Protein AF-A0A955GCI5-F1 (afdb_monomer_lite)

Structure (mmCIF, N/CA/C/O backbone):
data_AF-A0A955GCI5-F1
#
_entry.id   AF-A0A955GCI5-F1
#
loop_
_atom_site.group_PDB
_atom_site.id
_atom_site.type_symbol
_atom_site.label_atom_id
_atom_site.label_alt_id
_atom_site.label_comp_id
_atom_site.label_asym_id
_atom_site.label_entity_id
_atom_site.label_seq_id
_atom_site.pdbx_PDB_ins_code
_atom_site.Cartn_x
_atom_site.Cartn_y
_atom_site.Cartn_z
_atom_site.occupancy
_atom_site.B_iso_or_equiv
_atom_site.auth_seq_id
_atom_site.auth_comp_id
_atom_site.auth_asym_id
_atom_site.auth_atom_id
_atom_site.pdbx_PDB_model_num
ATOM 1 N N . MET A 1 1 ? 1.914 -17.285 35.146 1.00 42.28 1 MET A N 1
ATOM 2 C CA . MET A 1 1 ? 1.988 -17.239 33.670 1.00 42.28 1 MET A CA 1
ATOM 3 C C . MET A 1 1 ? 2.038 -15.771 33.270 1.00 42.28 1 MET A C 1
ATOM 5 O O . MET A 1 1 ? 1.023 -15.094 33.343 1.00 42.28 1 MET A O 1
ATOM 9 N N . ASN A 1 2 ? 3.241 -15.244 33.022 1.00 40.62 2 ASN A N 1
ATOM 10 C CA . ASN A 1 2 ? 3.448 -13.829 32.715 1.00 40.62 2 ASN A CA 1
ATOM 11 C C . ASN A 1 2 ? 2.813 -13.520 31.360 1.00 40.62 2 ASN A C 1
ATOM 13 O O . ASN A 1 2 ? 3.238 -14.050 30.335 1.00 40.62 2 ASN A O 1
ATOM 17 N N . THR A 1 3 ? 1.787 -12.677 31.372 1.00 47.19 3 THR A N 1
ATOM 18 C CA . THR A 1 3 ? 1.223 -12.042 30.185 1.00 47.19 3 THR A CA 1
ATOM 19 C C . THR A 1 3 ? 2.365 -11.431 29.384 1.00 47.19 3 THR A C 1
ATOM 21 O O . THR A 1 3 ? 2.992 -10.473 29.846 1.00 47.19 3 THR A O 1
ATOM 24 N N . MET A 1 4 ? 2.656 -11.991 28.204 1.00 44.00 4 MET A N 1
ATOM 25 C CA . MET A 1 4 ? 3.453 -11.305 27.193 1.00 44.00 4 MET A CA 1
ATOM 26 C C . MET A 1 4 ? 2.883 -9.893 27.080 1.00 44.00 4 MET A C 1
ATOM 28 O O . MET A 1 4 ? 1.733 -9.730 26.667 1.00 44.00 4 MET A O 1
ATOM 32 N N . LYS A 1 5 ? 3.654 -8.884 27.505 1.00 47.91 5 LYS A N 1
ATOM 33 C CA . LYS A 1 5 ? 3.374 -7.482 27.196 1.00 47.91 5 LYS A CA 1
ATOM 34 C C . LYS A 1 5 ? 3.236 -7.431 25.682 1.00 47.91 5 LYS A C 1
ATOM 36 O O . LYS A 1 5 ? 4.242 -7.507 24.982 1.00 47.91 5 LYS A O 1
ATOM 41 N N . GLN A 1 6 ? 1.998 -7.400 25.189 1.00 53.88 6 GLN A N 1
ATOM 42 C CA . GLN A 1 6 ? 1.728 -7.253 23.769 1.00 53.88 6 GLN A CA 1
ATOM 43 C C . GLN A 1 6 ? 2.483 -6.008 23.334 1.00 53.88 6 GLN A C 1
ATOM 45 O O . GLN A 1 6 ? 2.249 -4.919 23.865 1.00 53.88 6 GLN A O 1
ATOM 50 N N . LEU A 1 7 ? 3.453 -6.204 22.445 1.00 43.94 7 LEU A N 1
ATOM 51 C CA . LEU A 1 7 ? 4.274 -5.152 21.880 1.00 43.94 7 LEU A CA 1
ATOM 52 C C . LEU A 1 7 ? 3.353 -4.306 20.993 1.00 43.94 7 LEU A C 1
ATOM 54 O O . LEU A 1 7 ? 3.265 -4.492 19.785 1.00 43.94 7 LEU A O 1
ATOM 58 N N . ASN A 1 8 ? 2.574 -3.431 21.622 1.00 57.56 8 ASN A N 1
ATOM 59 C CA . ASN A 1 8 ? 1.598 -2.582 20.963 1.00 57.56 8 ASN A CA 1
ATOM 60 C C . ASN A 1 8 ? 2.347 -1.370 20.400 1.00 57.56 8 ASN A C 1
ATOM 62 O O . ASN A 1 8 ? 2.177 -0.241 20.860 1.00 57.56 8 ASN A O 1
ATOM 66 N N . ILE A 1 9 ? 3.229 -1.618 19.426 1.00 66.00 9 ILE A N 1
ATOM 67 C CA . ILE A 1 9 ? 3.884 -0.566 18.640 1.00 66.00 9 ILE A CA 1
ATOM 68 C C . ILE A 1 9 ? 2.848 -0.038 17.645 1.00 66.00 9 ILE A C 1
ATOM 70 O O . ILE A 1 9 ? 2.939 -0.245 16.441 1.00 66.00 9 ILE A O 1
ATOM 74 N N . ILE A 1 10 ? 1.802 0.601 18.164 1.00 77.12 10 ILE A N 1
ATOM 75 C CA . ILE A 1 10 ? 0.896 1.393 17.342 1.00 77.12 10 ILE A CA 1
ATOM 76 C C . ILE A 1 10 ? 1.352 2.839 17.475 1.00 77.12 10 ILE A C 1
ATOM 78 O O . ILE A 1 10 ? 1.353 3.398 18.576 1.00 77.12 10 ILE A O 1
ATOM 82 N N . LEU A 1 11 ? 1.751 3.430 16.350 1.00 85.31 11 LEU A N 1
ATOM 83 C CA . LEU A 1 11 ? 2.265 4.792 16.292 1.00 85.31 11 LEU A CA 1
ATOM 84 C C . LEU A 1 11 ? 1.183 5.805 16.696 1.00 85.31 11 LEU A C 1
ATOM 86 O O . LEU A 1 11 ? -0.018 5.583 16.516 1.00 85.31 11 LEU A O 1
ATOM 90 N N . ASN A 1 12 ? 1.604 6.948 17.234 1.00 89.94 12 ASN A N 1
ATOM 91 C CA . ASN A 1 12 ? 0.687 8.021 17.618 1.00 89.94 12 ASN A CA 1
ATOM 92 C C . ASN A 1 12 ? -0.024 8.625 16.396 1.00 89.94 12 ASN A C 1
ATOM 94 O O . ASN A 1 12 ? 0.502 8.610 15.287 1.00 89.94 12 ASN A O 1
ATOM 98 N N . TYR A 1 13 ? -1.193 9.241 16.607 1.00 88.62 13 TYR A N 1
ATOM 99 C CA . TYR A 1 13 ? -1.960 9.895 15.534 1.00 88.62 13 TYR A CA 1
ATOM 100 C C . TYR A 1 13 ? -1.148 10.960 14.770 1.00 88.62 13 TYR A C 1
ATOM 102 O O . TYR A 1 13 ? -1.331 11.134 13.571 1.00 88.62 13 TYR A O 1
ATOM 110 N N . GLN A 1 14 ? -0.203 11.635 15.430 1.00 91.06 14 GLN A N 1
ATOM 111 C CA . GLN A 1 14 ? 0.705 12.585 14.776 1.00 91.06 14 GLN A CA 1
ATOM 112 C C . GLN A 1 14 ? 1.539 11.931 13.663 1.00 91.06 14 GLN A C 1
ATOM 114 O O . GLN A 1 14 ? 1.728 12.531 12.609 1.00 91.06 14 GLN A O 1
ATOM 119 N N . MET A 1 15 ? 1.964 10.676 13.847 1.00 93.50 15 MET A N 1
ATOM 120 C CA . MET A 1 15 ? 2.716 9.942 12.828 1.00 93.50 15 MET A CA 1
ATOM 121 C C . MET A 1 15 ? 1.862 9.654 11.597 1.00 93.50 15 MET A C 1
ATOM 123 O O . MET A 1 15 ? 2.377 9.708 10.489 1.00 93.50 15 MET A O 1
ATOM 127 N N . LYS A 1 16 ? 0.546 9.457 11.749 1.00 91.75 16 LYS A N 1
ATOM 128 C CA . LYS A 1 16 ? -0.361 9.335 10.599 1.00 91.75 16 LYS A CA 1
ATOM 129 C C . LYS A 1 16 ? -0.293 10.566 9.702 1.00 91.75 16 LYS A C 1
ATOM 131 O O . LYS A 1 16 ? -0.237 10.421 8.488 1.00 91.75 16 LYS A O 1
ATOM 136 N N . ILE A 1 17 ? -0.275 11.762 10.294 1.00 91.19 17 ILE A N 1
ATOM 137 C CA . ILE A 1 17 ? -0.171 13.020 9.542 1.00 91.19 17 ILE A CA 1
ATOM 138 C C . ILE A 1 17 ? 1.162 13.063 8.788 1.00 91.19 17 ILE A C 1
ATOM 140 O O . ILE A 1 17 ? 1.172 13.353 7.595 1.00 91.19 17 ILE A O 1
ATOM 144 N N . VAL A 1 18 ? 2.265 12.696 9.450 1.00 94.56 18 VAL A N 1
ATOM 145 C CA . VAL A 1 18 ? 3.588 12.588 8.810 1.00 94.56 18 VAL A CA 1
ATOM 146 C C . VAL A 1 18 ? 3.559 11.596 7.645 1.00 94.56 18 VAL A C 1
ATOM 148 O O . VAL A 1 18 ? 4.053 11.910 6.567 1.00 94.56 18 VAL A O 1
ATOM 151 N N . GLY A 1 19 ? 2.929 10.434 7.822 1.00 94.25 19 GLY A N 1
ATOM 152 C CA . GLY A 1 19 ? 2.780 9.428 6.771 1.00 94.25 19 GLY A CA 1
ATOM 153 C C . GLY A 1 19 ? 1.946 9.916 5.581 1.00 94.25 19 GLY A C 1
ATOM 154 O O . GLY A 1 19 ? 2.311 9.648 4.436 1.00 94.25 19 GLY A O 1
ATOM 155 N N . ILE A 1 20 ? 0.871 10.680 5.823 1.00 92.62 20 ILE A N 1
ATOM 156 C CA . ILE A 1 20 ? 0.062 11.318 4.765 1.00 92.62 20 ILE A CA 1
ATOM 157 C C . ILE A 1 20 ? 0.909 12.326 3.990 1.00 92.62 20 ILE A C 1
ATOM 159 O O . ILE A 1 20 ? 0.927 12.284 2.764 1.00 92.62 20 ILE A O 1
ATOM 163 N N . ILE A 1 21 ? 1.642 13.200 4.683 1.00 94.31 21 ILE A N 1
ATOM 164 C CA . ILE A 1 21 ? 2.502 14.202 4.040 1.00 94.31 21 ILE A CA 1
ATOM 165 C C . ILE A 1 21 ? 3.581 13.511 3.200 1.00 94.31 21 ILE A C 1
ATOM 167 O O . ILE A 1 21 ? 3.725 13.826 2.021 1.00 94.31 21 ILE A O 1
ATOM 171 N N . LEU A 1 22 ? 4.287 12.536 3.778 1.00 95.81 22 LEU A N 1
ATOM 172 C CA . LEU A 1 22 ? 5.349 11.802 3.096 1.00 95.81 22 LEU A CA 1
ATOM 173 C C . LEU A 1 22 ? 4.826 11.081 1.847 1.00 95.81 22 LEU A C 1
ATOM 175 O O . LEU A 1 22 ? 5.379 11.260 0.767 1.00 95.81 22 LEU A O 1
ATOM 179 N N . SER A 1 23 ? 3.729 10.326 1.975 1.00 94.06 23 SER A N 1
ATOM 180 C CA . SER A 1 23 ? 3.143 9.607 0.836 1.00 94.06 23 SER A CA 1
ATOM 181 C C . SER A 1 23 ? 2.628 10.546 -0.253 1.00 94.06 23 SER A C 1
ATOM 183 O O . SER A 1 23 ? 2.824 10.264 -1.433 1.00 94.06 23 SER A O 1
ATOM 185 N N . THR A 1 24 ? 2.039 11.687 0.120 1.00 92.56 24 THR A N 1
ATOM 186 C CA . THR A 1 24 ? 1.554 12.692 -0.837 1.00 92.56 24 THR A CA 1
ATOM 187 C C . THR A 1 24 ? 2.703 13.331 -1.610 1.00 92.56 24 THR A C 1
ATOM 189 O O . THR A 1 24 ? 2.643 13.404 -2.833 1.00 92.56 24 THR A O 1
ATOM 192 N N . ILE A 1 25 ? 3.759 13.771 -0.917 1.00 94.56 25 ILE A N 1
ATOM 193 C CA . ILE A 1 25 ? 4.929 14.386 -1.558 1.00 94.56 25 ILE A CA 1
ATOM 194 C C . ILE A 1 25 ? 5.585 13.387 -2.510 1.00 94.56 25 ILE A C 1
ATOM 196 O O . ILE A 1 25 ? 5.820 13.721 -3.669 1.00 94.56 25 ILE A O 1
ATOM 200 N N . SER A 1 26 ? 5.825 12.154 -2.057 1.00 94.50 26 SER A N 1
ATOM 201 C CA . SER A 1 26 ? 6.390 11.100 -2.899 1.00 94.50 26 SER A CA 1
ATOM 202 C C . SER A 1 26 ? 5.552 10.853 -4.153 1.00 94.50 26 SER A C 1
ATOM 204 O O . SER A 1 26 ? 6.101 10.825 -5.250 1.00 94.50 26 SER A O 1
ATOM 206 N N . LEU A 1 27 ? 4.229 10.749 -4.016 1.00 90.88 27 LEU A N 1
ATOM 207 C CA . LEU A 1 27 ? 3.324 10.510 -5.140 1.00 90.88 27 LEU A CA 1
ATOM 208 C C . LEU A 1 27 ? 3.296 11.682 -6.134 1.00 90.88 27 LEU A C 1
ATOM 210 O O . LEU A 1 27 ? 3.331 11.453 -7.342 1.00 90.88 27 LEU A O 1
ATOM 214 N N . ILE A 1 28 ? 3.300 12.930 -5.654 1.00 91.12 28 ILE A N 1
ATOM 215 C CA . ILE A 1 28 ? 3.391 14.120 -6.517 1.00 91.12 28 ILE A CA 1
ATOM 216 C C . ILE A 1 28 ? 4.701 14.107 -7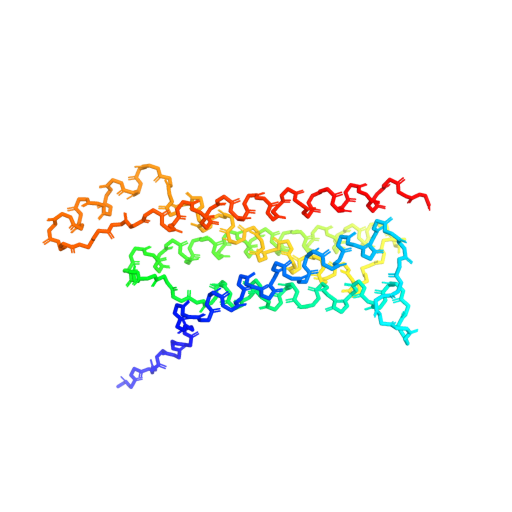.307 1.00 91.12 28 ILE A C 1
ATOM 218 O O . ILE A 1 28 ? 4.689 14.307 -8.521 1.00 91.12 28 ILE A O 1
ATOM 222 N N . VAL A 1 29 ? 5.830 13.845 -6.645 1.00 90.69 29 VAL A N 1
ATOM 223 C CA . VAL A 1 29 ? 7.129 13.822 -7.324 1.00 90.69 29 VAL A CA 1
ATOM 224 C C . VAL A 1 29 ? 7.201 12.676 -8.335 1.00 90.69 29 VAL A C 1
ATOM 226 O O . VAL A 1 29 ? 7.671 12.896 -9.447 1.00 90.69 29 VAL A O 1
ATOM 229 N N . MET A 1 30 ? 6.665 11.490 -8.017 1.00 89.81 30 MET A N 1
ATOM 230 C CA . MET A 1 30 ? 6.561 10.381 -8.978 1.00 89.81 30 MET A CA 1
ATOM 231 C C . MET A 1 30 ? 5.768 10.773 -10.226 1.00 89.81 30 MET A C 1
ATOM 233 O O . MET A 1 30 ? 6.208 10.484 -11.337 1.00 89.81 30 MET A O 1
ATOM 237 N N . MET A 1 31 ? 4.629 11.456 -10.059 1.00 87.06 31 MET A N 1
ATOM 238 C CA . MET A 1 31 ? 3.838 11.947 -11.190 1.00 87.06 31 MET A CA 1
ATOM 239 C C . MET A 1 31 ? 4.620 12.944 -12.039 1.00 87.06 31 MET A C 1
ATOM 241 O O . MET A 1 31 ? 4.604 12.832 -13.261 1.00 87.06 31 MET A O 1
ATOM 245 N N . ILE A 1 32 ? 5.323 13.892 -11.412 1.00 87.62 32 ILE A N 1
ATOM 246 C CA . ILE A 1 32 ? 6.142 14.876 -12.129 1.00 87.62 32 ILE A CA 1
ATOM 247 C C . ILE A 1 32 ? 7.233 14.159 -12.925 1.00 87.62 32 ILE A C 1
ATOM 249 O O . ILE A 1 32 ? 7.268 14.310 -14.141 1.00 87.62 32 ILE A O 1
ATOM 253 N N . VAL A 1 33 ? 8.049 13.320 -12.273 1.00 85.62 33 VAL A N 1
ATOM 254 C CA . VAL A 1 33 ? 9.125 12.544 -12.923 1.00 85.62 33 VAL A CA 1
ATOM 255 C C . VAL A 1 33 ? 8.582 11.726 -14.097 1.00 85.62 33 VAL A C 1
ATOM 257 O O . VAL A 1 33 ? 9.239 11.615 -15.129 1.00 85.62 33 VAL A O 1
ATOM 260 N N . ARG A 1 34 ? 7.368 11.172 -13.970 1.00 82.94 34 ARG A N 1
ATOM 261 C CA . ARG A 1 34 ? 6.743 10.365 -15.023 1.00 82.94 34 ARG A CA 1
ATOM 262 C C . ARG A 1 34 ? 6.179 11.188 -16.185 1.00 82.94 34 ARG A C 1
ATOM 264 O O . ARG A 1 34 ? 6.191 10.690 -17.306 1.00 82.94 34 ARG A O 1
ATOM 271 N N . ILE A 1 35 ? 5.651 12.386 -15.933 1.00 84.31 35 ILE A N 1
ATOM 272 C CA . ILE A 1 35 ? 5.010 13.230 -16.956 1.00 84.31 35 ILE A CA 1
ATOM 273 C C . ILE A 1 35 ? 6.038 14.072 -17.712 1.00 84.31 35 ILE A C 1
ATOM 275 O O . ILE A 1 35 ? 5.941 14.197 -18.929 1.00 84.31 35 ILE A O 1
ATOM 279 N N . SER A 1 36 ? 6.992 14.682 -17.008 1.00 80.12 36 SER A N 1
ATOM 280 C CA . SER A 1 36 ? 7.925 15.644 -17.604 1.00 80.12 36 SER A CA 1
ATOM 281 C C . SER A 1 36 ? 9.244 15.025 -18.067 1.00 80.12 36 SER A C 1
ATOM 283 O O . SER A 1 36 ? 10.076 15.752 -18.605 1.00 80.12 36 SER A O 1
ATOM 285 N N . ASP A 1 37 ? 9.461 13.724 -17.822 1.00 74.31 37 ASP A N 1
ATOM 286 C CA . ASP A 1 37 ? 10.749 13.024 -17.976 1.00 74.31 37 ASP A CA 1
ATOM 287 C C . ASP A 1 37 ? 11.938 13.793 -17.334 1.00 74.31 37 ASP A C 1
ATOM 289 O O . ASP A 1 37 ? 13.103 13.559 -17.661 1.00 74.31 37 ASP A O 1
ATOM 293 N N . MET A 1 38 ? 11.647 14.704 -16.394 1.00 77.62 38 MET A N 1
ATOM 294 C CA . MET A 1 38 ? 12.611 15.592 -15.747 1.00 77.62 38 MET A CA 1
ATOM 295 C C . MET A 1 38 ? 13.354 14.852 -14.638 1.00 77.62 38 MET A C 1
ATOM 297 O O . MET A 1 38 ? 12.739 14.227 -13.770 1.00 77.62 38 MET A O 1
ATOM 301 N N . SER A 1 39 ? 14.680 14.985 -14.617 1.00 78.56 39 SER A N 1
ATOM 302 C CA . SER A 1 39 ? 15.491 14.520 -13.499 1.00 78.56 39 SER A CA 1
ATOM 303 C C . SER A 1 39 ? 15.397 15.517 -12.339 1.00 78.56 39 SER A C 1
ATOM 305 O O . SER A 1 39 ? 15.897 16.634 -12.406 1.00 78.56 39 SER A O 1
ATOM 307 N N . VAL A 1 40 ? 14.757 15.109 -11.242 1.00 80.88 40 VAL A N 1
ATOM 308 C CA . VAL A 1 40 ? 14.709 15.903 -9.999 1.00 80.88 40 VAL A CA 1
ATOM 309 C C . VAL A 1 40 ? 16.037 15.793 -9.244 1.00 80.88 40 VAL A C 1
ATOM 311 O O . VAL A 1 40 ? 16.472 16.736 -8.589 1.00 80.88 40 VAL A O 1
ATOM 314 N N . ILE A 1 41 ? 16.696 14.634 -9.341 1.00 84.31 41 ILE A N 1
ATOM 315 C CA . ILE A 1 41 ? 18.011 14.369 -8.750 1.00 84.31 41 ILE A CA 1
ATOM 316 C C . ILE A 1 41 ? 18.985 14.062 -9.887 1.00 84.31 41 ILE A C 1
ATOM 318 O O . ILE A 1 41 ? 18.979 12.958 -10.422 1.00 84.31 41 ILE A O 1
ATOM 322 N N . GLU A 1 42 ? 19.854 15.013 -10.231 1.00 84.06 42 GLU A N 1
ATOM 323 C CA . GLU A 1 42 ? 20.747 14.936 -11.405 1.00 84.06 42 GLU A CA 1
ATOM 324 C C . GLU A 1 42 ? 21.591 13.651 -11.483 1.00 84.06 42 GLU A C 1
ATOM 326 O O . GLU A 1 42 ? 21.921 13.181 -12.567 1.00 84.06 42 GLU A O 1
ATOM 331 N N . ARG A 1 43 ? 21.929 13.055 -10.333 1.00 88.44 43 ARG A N 1
ATOM 332 C CA . ARG A 1 43 ? 22.775 11.852 -10.249 1.00 88.44 43 ARG A CA 1
ATOM 333 C C . ARG A 1 43 ? 22.028 10.531 -10.437 1.00 88.44 43 ARG A C 1
ATOM 335 O O . ARG A 1 43 ? 22.673 9.487 -10.482 1.00 88.44 43 ARG A O 1
ATOM 342 N N . LEU A 1 44 ? 20.699 10.549 -10.476 1.00 88.12 44 LEU A N 1
ATOM 343 C CA . LEU A 1 44 ? 19.879 9.343 -10.556 1.00 88.12 44 LEU A CA 1
ATOM 344 C C . LEU A 1 44 ? 19.163 9.273 -11.901 1.00 88.12 44 LEU A C 1
ATOM 346 O O . LEU A 1 44 ? 18.597 10.259 -12.366 1.00 88.12 44 LEU A O 1
ATOM 350 N N . THR A 1 45 ? 19.118 8.078 -12.484 1.00 88.69 45 THR A N 1
ATOM 351 C CA . THR A 1 45 ? 18.268 7.803 -13.654 1.00 88.69 45 THR A CA 1
ATOM 352 C C . THR A 1 45 ? 16.786 7.965 -13.300 1.00 88.69 45 THR A C 1
ATOM 354 O O . THR A 1 45 ? 16.402 7.772 -12.143 1.00 88.69 45 THR A O 1
ATOM 357 N N . ASN A 1 46 ? 15.927 8.251 -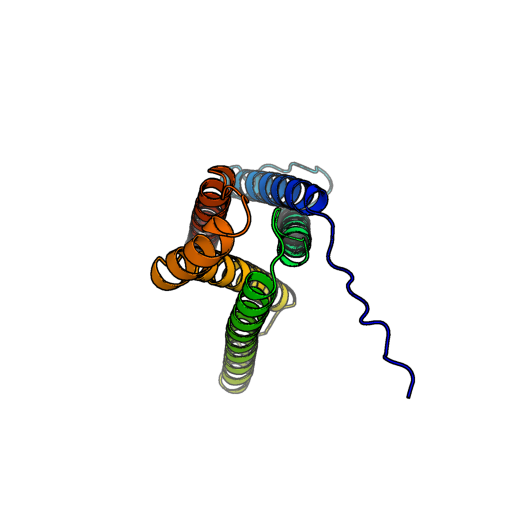14.286 1.00 84.56 46 ASN A N 1
ATOM 358 C CA . ASN A 1 46 ? 14.478 8.391 -14.064 1.00 84.56 46 ASN A CA 1
ATOM 359 C C . ASN A 1 46 ? 13.879 7.153 -13.372 1.00 84.56 46 ASN A C 1
ATOM 361 O O . ASN A 1 46 ? 13.070 7.289 -12.457 1.00 84.56 46 ASN A O 1
ATOM 365 N N . THR A 1 47 ? 14.344 5.950 -13.726 1.00 83.75 47 THR A N 1
ATOM 366 C CA . THR A 1 47 ? 13.935 4.696 -13.074 1.00 83.75 47 THR A CA 1
ATOM 367 C C . THR A 1 47 ? 14.355 4.645 -11.605 1.00 83.75 47 THR A C 1
ATOM 369 O O . THR A 1 47 ? 13.552 4.289 -10.750 1.00 83.75 47 THR A O 1
ATOM 372 N N . GLN A 1 48 ? 15.593 5.028 -11.278 1.00 87.88 48 GLN A N 1
ATOM 373 C CA . GLN A 1 48 ? 16.064 5.051 -9.888 1.00 87.88 48 GLN A CA 1
ATOM 374 C C . GLN A 1 48 ? 15.323 6.092 -9.046 1.00 87.88 48 GLN A C 1
ATOM 376 O O . GLN A 1 48 ? 14.993 5.814 -7.895 1.00 87.88 48 GLN A O 1
ATOM 381 N N . GLN A 1 49 ? 15.040 7.268 -9.613 1.00 89.75 49 GLN A N 1
ATOM 382 C CA . GLN A 1 49 ? 14.243 8.297 -8.945 1.00 89.75 49 GLN A CA 1
ATOM 383 C C . GLN A 1 49 ? 12.827 7.792 -8.677 1.00 89.75 49 GLN A C 1
ATOM 385 O O . GLN A 1 49 ? 12.352 7.885 -7.549 1.00 89.75 49 GLN A O 1
ATOM 390 N N . TYR A 1 50 ? 12.183 7.199 -9.684 1.00 86.56 50 TYR A N 1
ATOM 391 C CA . TYR A 1 50 ? 10.850 6.629 -9.539 1.00 86.56 50 TYR A CA 1
ATOM 392 C C . TYR A 1 50 ? 10.810 5.583 -8.419 1.00 86.56 50 TYR A C 1
ATOM 394 O O . TYR A 1 50 ? 9.989 5.698 -7.513 1.00 86.56 50 TYR A O 1
ATOM 402 N N . THR A 1 51 ? 11.750 4.633 -8.411 1.00 87.62 51 THR A N 1
ATOM 403 C CA . THR A 1 51 ? 11.851 3.609 -7.361 1.00 87.62 51 THR A CA 1
ATOM 404 C C . THR A 1 51 ? 12.095 4.220 -5.979 1.00 87.62 51 THR A C 1
ATOM 406 O O . THR A 1 51 ? 11.492 3.785 -5.001 1.00 87.62 51 THR A O 1
ATOM 409 N N . LEU A 1 52 ? 12.950 5.242 -5.866 1.00 91.12 52 LEU A N 1
ATOM 410 C CA . LEU A 1 52 ? 13.209 5.929 -4.597 1.00 91.12 52 LEU A CA 1
ATOM 411 C C . LEU A 1 52 ? 11.940 6.588 -4.039 1.00 91.12 52 LEU A C 1
ATOM 413 O O . LEU A 1 52 ? 11.635 6.449 -2.853 1.00 91.12 52 LEU A O 1
ATOM 417 N N . PHE A 1 53 ? 11.191 7.295 -4.886 1.00 92.44 53 PHE A N 1
ATOM 418 C CA . PHE A 1 53 ? 9.946 7.927 -4.46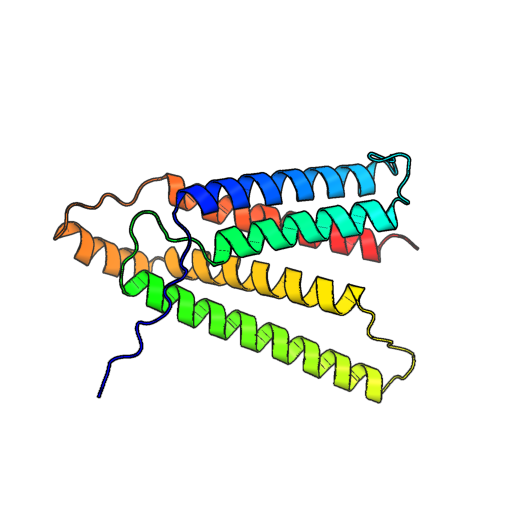3 1.00 92.44 53 PHE A CA 1
ATOM 419 C C . PHE A 1 53 ? 8.831 6.904 -4.223 1.00 92.44 53 PHE A C 1
ATOM 421 O O . PHE A 1 53 ? 8.042 7.102 -3.303 1.00 92.44 53 PHE A O 1
ATOM 428 N N . GLU A 1 54 ? 8.818 5.777 -4.938 1.00 89.00 54 GLU A N 1
ATOM 429 C CA . GLU A 1 54 ? 7.922 4.654 -4.650 1.00 89.00 54 GLU A CA 1
ATOM 430 C C . GLU A 1 54 ? 8.168 4.102 -3.240 1.00 89.00 54 GLU A C 1
ATOM 432 O O . GLU A 1 54 ? 7.228 3.967 -2.457 1.00 89.00 54 GLU A O 1
ATOM 437 N N . TRP A 1 55 ? 9.430 3.895 -2.851 1.00 92.06 55 TRP A N 1
ATOM 438 C CA . TRP A 1 55 ? 9.784 3.520 -1.478 1.00 92.06 55 TRP A CA 1
ATOM 439 C C . TRP A 1 55 ? 9.338 4.557 -0.447 1.00 92.06 55 TRP A C 1
ATOM 441 O O . TRP A 1 55 ? 8.801 4.187 0.598 1.00 92.06 55 TRP A O 1
ATOM 451 N N . GLY A 1 56 ? 9.520 5.849 -0.737 1.00 93.69 56 GLY A N 1
ATOM 452 C CA . GLY A 1 56 ? 9.035 6.932 0.123 1.00 93.69 56 GLY A CA 1
ATOM 453 C C . GLY A 1 56 ? 7.514 6.896 0.304 1.00 93.69 56 GLY A C 1
ATOM 454 O O . GLY A 1 56 ? 7.017 6.997 1.430 1.00 93.69 56 GLY A O 1
ATOM 455 N N . MET A 1 57 ? 6.778 6.655 -0.785 1.00 93.69 57 MET A N 1
ATOM 456 C CA . MET A 1 57 ? 5.327 6.499 -0.766 1.00 93.69 57 MET A CA 1
ATOM 457 C C . MET A 1 57 ? 4.916 5.301 0.090 1.00 93.69 57 MET A C 1
ATOM 459 O O . MET A 1 57 ? 4.097 5.458 0.996 1.00 93.69 57 MET A O 1
ATOM 463 N N . ILE A 1 58 ? 5.507 4.128 -0.152 1.00 91.94 58 ILE A N 1
ATOM 464 C CA . ILE A 1 58 ? 5.240 2.900 0.608 1.00 91.94 58 ILE A CA 1
ATOM 465 C C . ILE A 1 58 ? 5.506 3.136 2.092 1.00 91.94 58 ILE A C 1
ATOM 467 O O . ILE A 1 58 ? 4.647 2.843 2.922 1.00 91.94 58 ILE A O 1
ATOM 471 N N . PHE A 1 59 ? 6.653 3.718 2.442 1.00 94.50 59 PHE A N 1
ATOM 472 C CA . PHE A 1 59 ? 6.998 4.000 3.831 1.00 94.50 59 PHE A CA 1
ATOM 473 C C . PHE A 1 59 ? 5.968 4.924 4.498 1.00 94.50 59 PHE A C 1
ATOM 475 O O . PHE A 1 59 ? 5.514 4.647 5.610 1.00 94.50 59 PHE A O 1
ATOM 482 N N . GLY A 1 60 ? 5.515 5.964 3.790 1.00 94.69 60 GLY A N 1
ATOM 483 C CA . GLY A 1 60 ? 4.414 6.818 4.235 1.00 94.69 60 GLY A CA 1
ATOM 484 C C . GLY A 1 60 ? 3.121 6.035 4.483 1.00 94.69 60 GLY A C 1
ATOM 485 O O . GLY A 1 60 ? 2.523 6.159 5.552 1.00 94.69 60 GLY A O 1
ATOM 486 N N . LEU A 1 61 ? 2.722 5.170 3.546 1.00 93.12 61 LEU A N 1
ATOM 487 C CA . LEU A 1 61 ? 1.528 4.324 3.669 1.00 93.12 61 LEU A CA 1
AT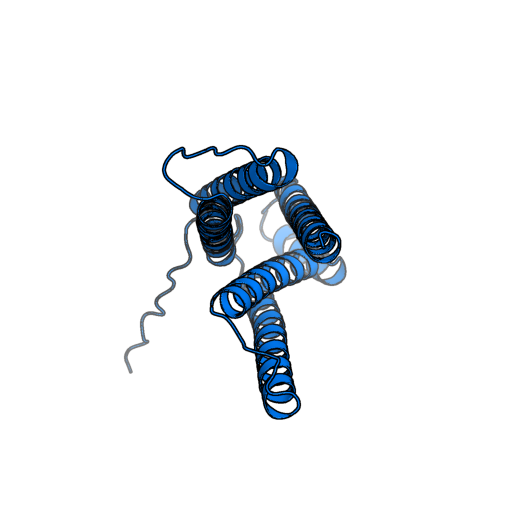OM 488 C C . LEU A 1 61 ? 1.623 3.339 4.845 1.00 93.12 61 LEU A C 1
ATOM 490 O O . LEU A 1 61 ? 0.640 3.145 5.561 1.00 93.12 61 LEU A O 1
ATOM 494 N N . TYR A 1 62 ? 2.801 2.767 5.102 1.00 93.50 62 TYR A N 1
ATOM 495 C CA . TYR A 1 62 ? 3.046 1.925 6.274 1.00 93.50 62 TYR A CA 1
ATOM 496 C C . TYR A 1 62 ? 2.882 2.712 7.578 1.00 93.50 62 TYR A C 1
ATOM 498 O O . TYR A 1 62 ? 2.174 2.263 8.481 1.00 93.50 62 TYR A O 1
ATOM 506 N N . ILE A 1 63 ? 3.465 3.911 7.681 1.00 94.25 63 ILE A N 1
ATOM 507 C CA . ILE A 1 63 ? 3.292 4.761 8.867 1.00 94.25 63 ILE A CA 1
ATOM 508 C C . ILE A 1 63 ? 1.804 5.005 9.131 1.00 94.25 63 ILE A C 1
ATOM 510 O O . ILE A 1 63 ? 1.340 4.847 10.263 1.00 94.25 63 ILE A O 1
ATOM 514 N N . ILE A 1 64 ? 1.039 5.351 8.096 1.00 92.69 64 ILE A N 1
ATOM 515 C CA . ILE A 1 64 ? -0.410 5.546 8.198 1.00 92.69 64 ILE A CA 1
ATOM 516 C C . ILE A 1 64 ? -1.093 4.273 8.708 1.00 92.69 64 ILE A C 1
ATOM 518 O O . ILE A 1 64 ? -1.857 4.329 9.677 1.00 92.69 64 ILE A O 1
ATOM 522 N N . ALA A 1 65 ? -0.808 3.134 8.075 1.00 91.88 65 ALA A N 1
ATOM 523 C CA . ALA A 1 65 ? -1.444 1.854 8.353 1.00 91.88 65 ALA A CA 1
ATOM 524 C C . ALA A 1 65 ? -1.256 1.380 9.799 1.00 91.88 65 ALA A C 1
ATOM 526 O O . ALA A 1 65 ? -2.174 0.796 10.386 1.00 91.88 65 ALA A O 1
ATOM 527 N N . PHE A 1 66 ? -0.093 1.676 10.381 1.00 90.62 66 PHE A N 1
ATOM 528 C CA . PHE A 1 66 ? 0.282 1.301 11.744 1.00 90.62 66 PHE A CA 1
ATOM 529 C C . PHE A 1 66 ? 0.120 2.439 12.767 1.00 90.62 66 PHE A C 1
ATOM 531 O O . PHE A 1 66 ? 0.520 2.298 13.922 1.00 90.62 66 PHE A O 1
ATOM 538 N N . SER A 1 67 ? -0.527 3.548 12.395 1.00 91.19 67 SER A N 1
ATOM 539 C CA . SER A 1 67 ? -0.856 4.641 13.320 1.00 91.19 67 SER A CA 1
ATOM 540 C C . SER A 1 67 ? -2.251 4.492 13.937 1.00 91.19 67 SER A C 1
ATOM 542 O O . SER A 1 67 ? -3.172 3.940 13.325 1.00 91.19 67 SER A O 1
ATOM 544 N N . LYS A 1 68 ? -2.436 5.007 15.157 1.00 89.50 68 LYS A N 1
ATOM 545 C CA . LYS A 1 68 ? -3.736 5.053 15.851 1.00 89.50 68 LYS A CA 1
ATOM 546 C C . LYS A 1 68 ? -4.721 5.981 15.143 1.00 89.50 68 LYS A C 1
ATOM 548 O O . LYS A 1 68 ? -4.330 6.939 14.468 1.00 89.50 68 LYS A O 1
ATOM 553 N N . GLU A 1 69 ? -6.011 5.702 15.292 1.00 87.75 69 GLU A N 1
ATOM 554 C CA . GLU A 1 69 ? -7.049 6.699 15.015 1.00 87.75 69 GLU A CA 1
ATOM 555 C C . GLU A 1 69 ? -7.181 7.674 16.186 1.00 87.75 69 GLU A C 1
ATOM 557 O O . GLU A 1 69 ? -6.763 7.373 17.302 1.00 87.75 69 GLU A O 1
ATOM 562 N N . LYS A 1 70 ? -7.758 8.858 15.938 1.00 83.50 70 LYS A N 1
ATOM 563 C CA . LYS A 1 70 ? -7.947 9.875 16.988 1.00 83.50 70 LYS A CA 1
ATOM 564 C C . LYS A 1 70 ? -8.742 9.328 18.183 1.00 83.50 70 LYS A C 1
ATOM 566 O O . LYS A 1 70 ? -8.444 9.676 19.319 1.00 83.50 70 LYS A O 1
ATOM 571 N N . ASN A 1 71 ? -9.711 8.455 17.909 1.00 81.81 71 ASN A N 1
ATOM 572 C CA . ASN A 1 71 ? -10.532 7.775 18.906 1.00 81.81 71 ASN A CA 1
ATOM 573 C C . ASN A 1 71 ? -10.372 6.261 18.730 1.00 81.81 71 ASN A C 1
ATOM 575 O O . ASN A 1 71 ? -11.155 5.652 18.012 1.00 81.81 71 ASN A O 1
ATOM 579 N N . ASP A 1 72 ? -9.341 5.668 19.327 1.00 79.12 72 ASP A N 1
ATOM 580 C CA . ASP A 1 72 ? -9.004 4.252 19.130 1.00 79.12 72 ASP A CA 1
ATOM 581 C C . ASP A 1 72 ? -9.857 3.344 20.039 1.00 79.12 72 ASP A C 1
ATOM 583 O O . ASP A 1 72 ? -9.530 3.125 21.205 1.00 79.12 72 ASP A O 1
ATOM 587 N N . SER A 1 73 ? -10.987 2.851 19.522 1.00 83.25 73 SER A N 1
ATOM 588 C CA . SER A 1 73 ? -11.878 1.917 20.229 1.00 83.25 73 SER A CA 1
ATOM 589 C C . SER A 1 73 ? -11.600 0.457 19.856 1.00 83.25 73 SER A C 1
ATOM 591 O O . SER A 1 73 ? -10.982 0.167 18.829 1.00 83.25 73 SER A O 1
ATOM 593 N N . ASP A 1 74 ? -12.100 -0.495 20.650 1.00 81.75 74 ASP A N 1
ATOM 594 C CA . ASP A 1 74 ? -11.960 -1.928 20.338 1.00 81.75 74 ASP A CA 1
ATOM 595 C C . ASP A 1 74 ? -12.619 -2.308 19.004 1.00 81.75 74 ASP A C 1
ATOM 597 O O . ASP A 1 74 ? -12.130 -3.181 18.284 1.00 81.75 74 ASP A O 1
ATOM 601 N N . HIS A 1 75 ? -13.659 -1.574 18.603 1.00 81.25 75 HIS A N 1
ATOM 602 C CA . HIS A 1 75 ? -14.247 -1.694 17.275 1.00 81.25 75 HIS A CA 1
ATOM 603 C C . HIS A 1 75 ? -13.242 -1.368 16.160 1.00 81.25 75 HIS A C 1
ATOM 605 O O . HIS A 1 75 ? -13.132 -2.122 15.194 1.00 81.25 75 HIS A O 1
ATOM 611 N N . ILE A 1 76 ? -12.471 -0.283 16.294 1.00 85.81 76 ILE A N 1
ATOM 612 C CA . ILE A 1 76 ? -11.461 0.093 15.293 1.00 85.81 76 ILE A CA 1
ATOM 613 C C . ILE A 1 76 ? -10.385 -0.984 15.184 1.00 85.81 76 ILE A C 1
ATOM 615 O O . ILE A 1 76 ? -9.974 -1.319 14.073 1.00 85.81 76 ILE A O 1
ATOM 619 N N . LYS A 1 77 ? -9.968 -1.579 16.307 1.00 88.06 77 LYS A N 1
ATOM 620 C CA . LYS A 1 77 ? -9.024 -2.707 16.307 1.00 88.06 77 LYS A CA 1
ATOM 621 C C . LYS A 1 77 ? -9.583 -3.904 15.534 1.00 88.06 77 LYS A C 1
ATOM 623 O O . LYS A 1 77 ? -8.871 -4.485 14.718 1.00 88.06 77 LYS A O 1
ATOM 628 N N . LEU A 1 78 ? -10.865 -4.223 15.720 1.00 85.75 78 LEU A N 1
ATOM 629 C CA . LEU A 1 78 ? -11.542 -5.300 14.993 1.00 85.75 78 LEU A CA 1
ATOM 630 C C . LEU A 1 78 ? -11.637 -5.012 13.486 1.00 85.75 78 LEU A C 1
ATOM 632 O O . LEU A 1 78 ? -11.349 -5.890 12.672 1.00 85.75 78 LEU A O 1
ATOM 636 N N . VAL A 1 79 ? -11.996 -3.784 13.094 1.00 88.38 79 VAL A N 1
ATOM 637 C CA . VAL A 1 79 ? -12.033 -3.372 11.678 1.00 88.38 79 VAL A CA 1
ATOM 638 C C . VAL A 1 79 ? -10.635 -3.428 11.062 1.00 88.38 79 VAL A C 1
ATOM 640 O O . VAL A 1 79 ? -10.479 -3.925 9.944 1.00 88.38 79 VAL A O 1
ATOM 643 N N . ARG A 1 80 ? -9.606 -2.997 11.802 1.00 90.69 80 ARG A N 1
ATOM 644 C CA . ARG A 1 80 ? -8.199 -3.080 11.392 1.00 90.69 80 ARG A CA 1
ATOM 645 C C . ARG A 1 80 ? -7.786 -4.522 11.120 1.00 90.69 80 ARG A C 1
ATOM 647 O O . ARG A 1 80 ? -7.257 -4.810 10.051 1.00 90.69 80 ARG A O 1
ATOM 654 N N . GLN A 1 81 ? -8.091 -5.430 12.045 1.00 89.31 81 GLN A N 1
ATOM 655 C CA . GLN A 1 81 ? -7.775 -6.850 11.914 1.00 89.31 81 GLN A CA 1
ATOM 656 C C . GLN A 1 81 ? -8.447 -7.479 10.687 1.00 89.31 81 GLN A C 1
ATOM 658 O O . GLN A 1 81 ? -7.774 -8.140 9.900 1.00 89.31 81 GLN A O 1
ATOM 663 N N . LYS A 1 82 ? -9.750 -7.243 10.477 1.00 87.06 82 LYS A N 1
ATOM 664 C CA . LYS A 1 82 ? -10.476 -7.775 9.308 1.00 87.06 82 LYS A CA 1
ATOM 665 C C . LYS A 1 82 ? -9.938 -7.232 7.984 1.00 87.06 82 LYS A C 1
ATOM 667 O O . LYS A 1 82 ? -9.802 -7.971 7.010 1.00 87.06 82 LYS A O 1
ATOM 672 N N . SER A 1 83 ? -9.614 -5.945 7.953 1.00 91.56 83 SER A N 1
ATOM 673 C CA . SER A 1 83 ? -9.081 -5.288 6.754 1.00 91.56 83 SER A CA 1
ATOM 674 C C . SER A 1 83 ? -7.670 -5.787 6.439 1.00 91.56 83 SER A C 1
ATOM 676 O O . SER A 1 83 ? -7.358 -6.065 5.285 1.00 91.56 83 SER A O 1
ATOM 678 N N . PHE A 1 84 ? -6.846 -6.014 7.469 1.00 92.19 84 PHE A N 1
ATOM 679 C CA . PHE A 1 84 ? -5.533 -6.644 7.327 1.00 92.19 84 PHE A CA 1
ATOM 680 C C . PHE A 1 84 ? -5.639 -8.072 6.785 1.00 92.19 84 PHE A C 1
ATOM 682 O O . PHE A 1 84 ? -4.959 -8.400 5.821 1.00 92.19 84 PHE A O 1
ATOM 689 N N . GLN A 1 85 ? -6.530 -8.899 7.343 1.00 89.31 85 GLN A N 1
ATOM 690 C CA . GLN A 1 85 ? -6.771 -10.261 6.849 1.00 89.31 85 GLN A CA 1
ATOM 691 C C . GLN A 1 85 ? -7.203 -10.269 5.377 1.00 89.31 85 GLN A C 1
ATOM 693 O O . GLN A 1 85 ? -6.715 -11.086 4.602 1.00 89.31 85 GLN A O 1
ATOM 698 N N . THR A 1 86 ? -8.075 -9.337 4.985 1.00 85.75 86 THR A N 1
ATOM 699 C CA . THR A 1 86 ? -8.537 -9.201 3.594 1.00 85.75 86 THR A CA 1
ATOM 700 C C . THR A 1 86 ? -7.384 -8.843 2.657 1.00 85.75 86 THR A C 1
ATOM 702 O O . THR A 1 86 ? -7.181 -9.508 1.644 1.00 85.75 86 THR A O 1
ATOM 705 N N . ALA A 1 87 ? -6.598 -7.822 3.008 1.00 91.44 87 ALA A N 1
ATOM 706 C CA . ALA A 1 87 ? -5.461 -7.394 2.201 1.00 91.44 87 ALA A CA 1
ATOM 707 C C . ALA A 1 87 ? -4.360 -8.459 2.122 1.00 91.44 87 ALA A C 1
ATOM 709 O O . ALA A 1 87 ? -3.792 -8.668 1.055 1.00 91.44 87 ALA A O 1
ATOM 710 N N . PHE A 1 88 ? -4.100 -9.163 3.226 1.00 91.00 88 PHE A N 1
ATOM 711 C CA . PHE A 1 88 ? -3.152 -10.272 3.279 1.00 91.00 88 PHE A CA 1
ATOM 712 C C . PHE A 1 88 ? -3.594 -11.446 2.400 1.00 91.00 88 PHE A C 1
ATOM 714 O O . PHE A 1 88 ? -2.790 -11.995 1.654 1.00 91.00 88 PHE A O 1
ATOM 721 N N . LEU A 1 89 ? -4.876 -11.824 2.446 1.00 88.81 89 LEU A N 1
ATOM 722 C CA . LEU A 1 89 ? -5.398 -12.894 1.597 1.00 88.81 89 LEU A CA 1
ATOM 723 C C . LEU A 1 89 ? -5.270 -12.532 0.113 1.00 88.81 89 LEU A C 1
ATOM 725 O O . LEU A 1 89 ? -4.848 -13.362 -0.689 1.00 88.81 89 LEU A O 1
ATOM 729 N N . PHE A 1 90 ? -5.598 -11.288 -0.242 1.00 88.19 90 PHE A N 1
ATOM 730 C CA . PHE A 1 90 ? -5.465 -10.799 -1.610 1.00 88.19 90 PHE A CA 1
ATOM 731 C C . PHE A 1 90 ? -4.006 -10.798 -2.080 1.00 88.19 90 PHE A C 1
ATOM 733 O O . PHE A 1 90 ? -3.711 -11.305 -3.160 1.00 88.19 90 PHE A O 1
ATOM 740 N N . SER A 1 91 ? -3.086 -10.275 -1.266 1.00 90.62 91 SER A N 1
ATOM 741 C CA . SER A 1 91 ? -1.665 -10.200 -1.614 1.00 90.62 91 SER A CA 1
ATOM 742 C C . SER A 1 91 ? -1.033 -11.577 -1.769 1.00 90.62 91 SER A C 1
ATOM 744 O O . SER A 1 91 ? -0.307 -11.827 -2.731 1.00 90.62 91 SER A O 1
ATOM 746 N N . HIS A 1 92 ? -1.365 -12.496 -0.863 1.00 90.31 92 HIS A N 1
ATOM 747 C CA . HIS A 1 92 ? -0.893 -13.869 -0.915 1.00 90.31 92 HIS A CA 1
ATOM 748 C C . HIS A 1 92 ? -1.482 -14.619 -2.117 1.00 90.31 92 HIS A C 1
ATOM 750 O O . HIS A 1 92 ? -0.756 -15.319 -2.819 1.00 90.31 92 HIS A O 1
ATOM 756 N N . GLY A 1 93 ? -2.771 -14.419 -2.412 1.00 87.44 93 GLY A N 1
ATOM 757 C CA . GLY A 1 93 ? -3.421 -14.976 -3.599 1.00 87.44 93 GLY A CA 1
ATOM 758 C C . GLY A 1 93 ? -2.797 -14.479 -4.905 1.00 87.44 93 GLY A C 1
ATOM 759 O O . GLY A 1 93 ? -2.530 -15.282 -5.797 1.00 87.44 93 GLY A O 1
ATOM 760 N N . LEU A 1 94 ? -2.496 -13.179 -5.002 1.00 88.19 94 LEU A N 1
ATOM 761 C CA . LEU A 1 94 ? -1.824 -12.593 -6.163 1.00 88.19 94 LEU A CA 1
ATOM 762 C C . LEU A 1 94 ? -0.406 -13.153 -6.340 1.00 88.19 94 LEU A C 1
ATOM 764 O O . LEU A 1 94 ? -0.020 -13.508 -7.451 1.00 88.19 94 LEU A O 1
ATOM 768 N N . LEU A 1 95 ? 0.353 -13.285 -5.247 1.00 89.44 95 LEU A N 1
ATOM 769 C CA . LEU A 1 95 ? 1.690 -13.876 -5.278 1.00 89.44 95 LEU A CA 1
ATOM 770 C C . LEU A 1 95 ? 1.652 -15.334 -5.761 1.00 89.44 95 LEU A C 1
ATOM 772 O O . LEU A 1 95 ? 2.426 -15.706 -6.639 1.00 89.44 95 LEU A O 1
ATOM 776 N N . LEU A 1 96 ? 0.727 -16.147 -5.237 1.00 87.25 96 LEU A N 1
ATOM 777 C CA . LEU A 1 96 ? 0.542 -17.534 -5.678 1.00 87.25 96 LEU A CA 1
ATOM 778 C C . LEU A 1 96 ? 0.151 -17.615 -7.158 1.00 87.25 96 LEU A C 1
ATOM 780 O O . LEU A 1 96 ? 0.683 -18.457 -7.880 1.00 87.25 96 LEU A O 1
ATOM 784 N N . ALA A 1 97 ? -0.727 -16.724 -7.627 1.00 85.38 97 ALA A N 1
ATOM 785 C CA . ALA A 1 97 ? -1.119 -16.661 -9.031 1.00 85.38 97 ALA A CA 1
ATOM 786 C C . ALA A 1 97 ? 0.070 -16.330 -9.949 1.00 85.38 97 ALA A C 1
ATOM 788 O O . ALA A 1 97 ? 0.225 -16.958 -10.996 1.00 85.38 97 ALA A O 1
ATOM 789 N N . LEU A 1 98 ? 0.937 -15.396 -9.548 1.00 87.00 98 LEU A N 1
ATOM 790 C CA . LEU A 1 98 ? 2.132 -15.039 -10.317 1.00 87.00 98 LEU A CA 1
ATOM 791 C C . LEU A 1 98 ? 3.175 -16.162 -10.324 1.00 87.00 98 LEU A C 1
ATOM 793 O O . LEU A 1 98 ? 3.720 -16.463 -11.382 1.00 87.00 98 LEU A O 1
ATOM 797 N N . ILE A 1 99 ? 3.400 -16.828 -9.185 1.00 87.75 99 ILE A N 1
ATOM 798 C CA . ILE A 1 99 ? 4.280 -18.007 -9.105 1.00 87.75 99 ILE A CA 1
ATOM 799 C C . ILE A 1 99 ? 3.747 -19.135 -9.997 1.00 87.75 99 ILE A C 1
ATOM 801 O O . ILE A 1 99 ? 4.502 -19.796 -10.710 1.00 87.75 99 ILE A O 1
ATOM 805 N N . PHE A 1 100 ? 2.438 -19.379 -9.987 1.00 87.31 100 PHE A N 1
ATOM 806 C CA . PHE A 1 100 ? 1.827 -20.372 -10.866 1.00 87.31 100 PHE A CA 1
ATOM 807 C C . PHE A 1 100 ? 2.010 -19.998 -12.345 1.00 87.31 100 PHE A C 1
ATOM 809 O O . PHE A 1 100 ? 2.442 -20.829 -13.145 1.00 87.31 100 PHE A O 1
ATOM 816 N N . ALA A 1 101 ? 1.768 -18.734 -12.700 1.00 85.75 101 ALA A N 1
ATOM 817 C CA . ALA A 1 101 ? 1.954 -18.233 -14.058 1.00 85.75 101 ALA A CA 1
ATOM 818 C C . ALA A 1 101 ? 3.411 -18.357 -14.539 1.00 85.75 101 ALA A C 1
ATOM 820 O O . ALA A 1 101 ? 3.632 -18.787 -15.672 1.00 85.75 101 ALA A O 1
ATOM 821 N N . SER A 1 102 ? 4.399 -18.061 -13.685 1.00 84.94 102 SER A N 1
ATOM 822 C CA . SER A 1 102 ? 5.820 -18.212 -14.027 1.00 84.94 102 SER A CA 1
ATOM 823 C C . SER A 1 102 ? 6.231 -19.668 -14.250 1.00 84.94 102 SER A C 1
ATOM 825 O O . SER A 1 102 ? 7.092 -19.936 -15.082 1.00 84.94 102 SER A O 1
ATOM 827 N N . ASN A 1 103 ? 5.593 -20.620 -13.558 1.00 88.38 103 ASN A N 1
ATOM 828 C CA . ASN A 1 103 ? 5.838 -22.049 -13.778 1.00 88.38 103 ASN A CA 1
ATOM 829 C C . ASN A 1 103 ? 5.248 -22.555 -15.105 1.00 88.38 103 ASN A C 1
ATOM 831 O O . ASN A 1 103 ? 5.834 -23.429 -15.736 1.00 88.38 103 ASN A O 1
ATOM 835 N N . ILE A 1 104 ? 4.110 -22.008 -15.550 1.00 92.50 104 ILE A N 1
ATOM 836 C CA . ILE A 1 104 ? 3.504 -22.370 -16.845 1.00 92.50 104 ILE A CA 1
ATOM 837 C C . ILE A 1 104 ? 4.245 -21.708 -18.006 1.00 92.50 104 ILE A C 1
ATOM 839 O O . ILE A 1 104 ? 4.454 -22.324 -19.051 1.00 92.50 104 ILE A O 1
ATOM 843 N N . LYS A 1 105 ? 4.617 -20.436 -17.845 1.00 91.69 105 LYS A N 1
ATOM 844 C CA . LYS A 1 105 ? 5.261 -19.638 -18.884 1.00 91.69 105 LYS A CA 1
ATOM 845 C C . LYS A 1 105 ? 6.579 -19.074 -18.344 1.00 91.69 105 LYS A C 1
ATOM 847 O O . LYS A 1 105 ? 6.572 -17.984 -17.772 1.00 91.69 105 LYS A O 1
ATOM 852 N N . PRO A 1 106 ? 7.718 -19.749 -18.599 1.00 86.31 106 PRO A N 1
ATOM 853 C CA . PRO A 1 106 ? 9.030 -19.345 -18.081 1.00 86.31 106 PRO A CA 1
ATOM 854 C C . PRO A 1 106 ? 9.483 -17.936 -18.494 1.00 86.31 106 PRO A C 1
ATOM 856 O O . PRO A 1 106 ? 10.407 -17.390 -17.903 1.00 86.31 106 PRO A O 1
ATOM 859 N N . SER A 1 107 ? 8.842 -17.325 -19.499 1.00 86.56 107 SER A N 1
ATOM 860 C CA . SER A 1 107 ? 9.102 -15.934 -19.884 1.00 86.56 107 SER A CA 1
ATOM 861 C C . SER A 1 107 ? 8.586 -14.908 -18.865 1.00 86.56 107 SER A C 1
ATOM 863 O O . SER A 1 107 ? 8.892 -13.728 -18.994 1.00 86.56 107 SER A O 1
ATOM 865 N N . ILE A 1 108 ? 7.746 -15.316 -17.908 1.00 83.69 108 ILE A N 1
ATOM 866 C CA . ILE A 1 108 ? 7.269 -14.458 -16.821 1.00 83.69 108 ILE A CA 1
ATOM 867 C C . ILE A 1 108 ? 8.287 -14.559 -15.686 1.00 83.69 108 ILE A C 1
ATOM 869 O O . ILE A 1 108 ? 8.268 -15.502 -14.897 1.00 83.69 108 ILE A O 1
ATOM 873 N N . ILE A 1 109 ? 9.190 -13.584 -15.623 1.00 87.62 109 ILE A N 1
ATOM 874 C CA . ILE A 1 109 ? 10.195 -13.479 -14.565 1.00 87.62 109 ILE A CA 1
ATOM 875 C C . ILE A 1 109 ? 9.671 -12.489 -13.528 1.00 87.62 109 ILE A C 1
ATOM 877 O O . ILE A 1 109 ? 9.507 -11.312 -13.832 1.00 87.62 109 ILE A O 1
ATOM 881 N N . LEU A 1 110 ? 9.426 -12.967 -12.307 1.00 85.25 110 LEU A N 1
ATOM 882 C CA . LEU A 1 110 ? 9.136 -12.102 -11.164 1.00 85.25 110 LEU A CA 1
ATOM 883 C C . LEU A 1 110 ? 10.393 -11.308 -10.807 1.00 85.25 110 LEU A C 1
ATOM 885 O O . LEU A 1 110 ? 11.382 -11.858 -10.319 1.00 85.25 110 LEU A O 1
ATOM 889 N N . SER A 1 111 ? 10.348 -10.007 -11.047 1.00 87.69 111 SER A N 1
ATOM 890 C CA . SER A 1 111 ? 11.390 -9.079 -10.638 1.00 87.69 111 SER A CA 1
ATOM 891 C C . SER A 1 111 ? 11.171 -8.608 -9.195 1.00 87.69 111 SER A C 1
ATOM 893 O O . SER A 1 111 ? 10.076 -8.688 -8.633 1.00 87.69 111 SER A O 1
ATOM 895 N N . ALA A 1 112 ? 12.215 -8.042 -8.583 1.00 83.50 112 ALA A N 1
ATOM 896 C CA . ALA A 1 112 ? 12.080 -7.362 -7.292 1.00 83.50 112 ALA A CA 1
ATOM 897 C C . ALA A 1 112 ? 11.085 -6.184 -7.354 1.00 83.50 112 ALA A C 1
ATOM 899 O O . ALA A 1 112 ? 10.451 -5.858 -6.351 1.00 83.50 112 ALA A O 1
ATOM 900 N N . TYR A 1 113 ? 10.928 -5.573 -8.533 1.00 83.06 113 TYR A N 1
ATOM 901 C CA . TYR A 1 113 ? 9.973 -4.495 -8.770 1.00 83.06 113 TYR A CA 1
ATOM 902 C C . TYR A 1 113 ? 8.519 -4.984 -8.688 1.00 83.06 113 TYR A C 1
ATOM 904 O O . TYR A 1 113 ? 7.676 -4.318 -8.088 1.00 83.06 113 TYR A O 1
ATOM 912 N N . ASP A 1 114 ? 8.237 -6.185 -9.200 1.00 83.75 114 ASP A N 1
ATOM 913 C CA . ASP A 1 114 ? 6.903 -6.790 -9.116 1.00 83.75 114 ASP A CA 1
ATOM 914 C C . ASP A 1 114 ? 6.523 -7.080 -7.661 1.00 83.75 114 ASP A C 1
ATOM 916 O O . ASP A 1 114 ? 5.410 -6.785 -7.228 1.00 83.75 114 ASP A O 1
ATOM 920 N N . LEU A 1 115 ? 7.471 -7.586 -6.866 1.00 86.31 115 LEU A N 1
ATOM 921 C CA . LEU A 1 115 ? 7.266 -7.820 -5.433 1.00 86.31 115 LEU A CA 1
ATOM 922 C C . LEU A 1 115 ? 7.002 -6.515 -4.668 1.00 86.31 115 LEU A C 1
ATOM 924 O O . LEU A 1 115 ? 6.123 -6.473 -3.802 1.00 86.31 115 LEU A O 1
ATOM 928 N N . LEU A 1 116 ? 7.731 -5.446 -5.004 1.00 85.00 116 LEU A N 1
ATOM 929 C CA . LEU A 1 116 ? 7.511 -4.118 -4.432 1.00 85.00 116 LEU A CA 1
ATOM 930 C C . LEU A 1 116 ? 6.114 -3.592 -4.782 1.00 85.00 116 LEU A C 1
ATOM 932 O O . LEU A 1 116 ? 5.375 -3.178 -3.891 1.00 85.00 116 LEU A O 1
ATOM 936 N N . SER A 1 117 ? 5.722 -3.708 -6.051 1.00 84.06 117 SER A N 1
ATOM 937 C CA . SER A 1 117 ? 4.397 -3.325 -6.543 1.00 84.06 117 SER A CA 1
ATOM 938 C C . SER A 1 117 ? 3.281 -4.078 -5.815 1.00 84.06 117 SER A C 1
ATOM 940 O O . SER A 1 117 ? 2.316 -3.468 -5.356 1.00 84.06 117 SER A O 1
ATOM 942 N N . ILE A 1 118 ? 3.419 -5.395 -5.625 1.00 87.00 118 ILE A N 1
ATOM 943 C CA . ILE A 1 118 ? 2.458 -6.202 -4.855 1.00 87.00 118 ILE A CA 1
ATOM 944 C C . ILE A 1 118 ? 2.333 -5.670 -3.424 1.00 87.00 118 ILE A C 1
ATOM 946 O O . ILE A 1 118 ? 1.216 -5.523 -2.924 1.00 87.00 118 ILE A O 1
ATOM 950 N N . SER A 1 119 ? 3.450 -5.344 -2.769 1.00 86.81 119 SER A N 1
ATOM 951 C CA . SER A 1 119 ? 3.445 -4.758 -1.422 1.00 86.81 119 SER A CA 1
ATOM 952 C C . SER A 1 119 ? 2.694 -3.419 -1.387 1.00 86.81 119 SER A C 1
ATOM 954 O O . SER A 1 119 ? 1.804 -3.230 -0.550 1.00 86.81 119 SER A O 1
ATOM 956 N N . SER A 1 120 ? 2.958 -2.537 -2.359 1.00 86.69 120 SER A N 1
ATOM 957 C CA . SER A 1 120 ? 2.238 -1.272 -2.554 1.00 86.69 120 SER A CA 1
ATOM 958 C C . SER A 1 120 ? 0.728 -1.493 -2.691 1.00 86.69 120 SER A C 1
ATOM 960 O O . SER A 1 120 ? -0.059 -0.900 -1.952 1.00 86.69 120 SER A O 1
ATOM 962 N N . TYR A 1 121 ? 0.292 -2.398 -3.572 1.00 86.31 121 TYR A N 1
ATOM 963 C CA . TYR A 1 121 ? -1.136 -2.695 -3.744 1.00 86.31 121 TYR A CA 1
ATOM 964 C C . TYR A 1 121 ? -1.776 -3.247 -2.480 1.00 86.31 121 TYR A C 1
ATOM 966 O O . TYR A 1 121 ? -2.903 -2.885 -2.147 1.00 86.31 121 TYR A O 1
ATOM 974 N N . SER A 1 122 ? -1.049 -4.087 -1.753 1.00 91.19 122 SER A N 1
ATOM 975 C CA . SER A 1 122 ? -1.533 -4.703 -0.521 1.00 91.19 122 SER A CA 1
ATOM 976 C C . SER A 1 122 ? -1.812 -3.657 0.551 1.00 91.19 122 SER A C 1
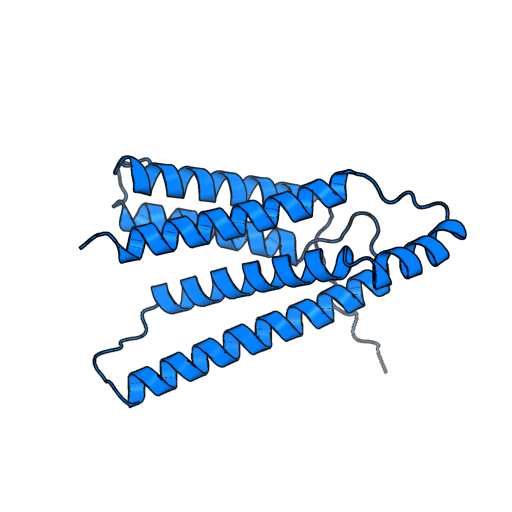ATOM 978 O O . SER A 1 122 ? -2.876 -3.682 1.173 1.00 91.19 122 SER A O 1
ATOM 980 N N . ILE A 1 123 ? -0.894 -2.704 0.751 1.00 92.62 123 ILE A N 1
ATOM 981 C CA . ILE A 1 123 ? -1.072 -1.653 1.759 1.00 92.62 123 ILE A CA 1
ATOM 982 C C . ILE A 1 123 ? -2.185 -0.673 1.363 1.00 92.62 123 ILE A C 1
ATOM 984 O O . ILE A 1 123 ? -2.966 -0.251 2.217 1.00 92.62 123 ILE A O 1
ATOM 988 N N . ILE A 1 124 ? -2.330 -0.370 0.069 1.00 90.50 124 ILE A N 1
ATOM 989 C CA . ILE A 1 124 ? -3.420 0.471 -0.448 1.00 90.50 124 ILE A CA 1
ATOM 990 C C . ILE A 1 124 ? -4.765 -0.226 -0.260 1.00 90.50 124 ILE A C 1
ATOM 992 O O . ILE A 1 124 ? -5.698 0.379 0.262 1.00 90.50 124 ILE A O 1
ATOM 996 N N . LEU A 1 125 ? -4.868 -1.505 -0.630 1.00 89.56 125 LEU A N 1
ATOM 997 C CA . LEU A 1 125 ? -6.083 -2.297 -0.460 1.00 89.56 125 LEU A CA 1
ATOM 998 C C . LEU A 1 125 ? -6.466 -2.416 1.017 1.00 89.56 125 LEU A C 1
ATOM 1000 O O . LEU A 1 125 ? -7.641 -2.289 1.366 1.00 89.56 125 LEU A O 1
ATOM 1004 N N . TYR A 1 126 ? -5.481 -2.612 1.894 1.00 94.50 126 TYR A N 1
ATOM 1005 C CA . TYR A 1 126 ? -5.686 -2.572 3.337 1.00 94.50 126 TYR A CA 1
ATOM 1006 C C . TYR A 1 126 ? -6.286 -1.233 3.781 1.00 94.50 126 TYR A C 1
ATOM 1008 O O . TYR A 1 126 ? -7.305 -1.226 4.467 1.00 94.50 126 TYR A O 1
ATOM 1016 N N . LEU A 1 127 ? -5.701 -0.101 3.375 1.00 92.50 127 LEU A N 1
ATOM 1017 C CA . LEU A 1 127 ? -6.194 1.224 3.760 1.00 92.50 127 LEU A CA 1
ATOM 1018 C C . LEU A 1 127 ? -7.601 1.482 3.198 1.00 92.50 127 LEU A C 1
ATOM 1020 O O . LEU A 1 127 ? -8.476 1.939 3.931 1.00 92.50 127 LEU A O 1
ATOM 1024 N N . LEU A 1 128 ? -7.856 1.125 1.937 1.00 89.06 128 LEU A N 1
ATOM 1025 C CA . LEU A 1 128 ? -9.173 1.249 1.311 1.00 89.06 128 LEU A CA 1
ATOM 1026 C C . LEU A 1 128 ? -10.228 0.421 2.041 1.00 89.06 128 LEU A C 1
ATOM 1028 O O . LEU A 1 128 ? -11.274 0.953 2.402 1.00 89.06 128 LEU A O 1
ATOM 1032 N N . THR A 1 129 ? -9.959 -0.862 2.289 1.00 90.50 129 THR A N 1
ATOM 1033 C CA . THR A 1 129 ? -10.893 -1.752 2.997 1.00 90.50 129 THR A CA 1
ATOM 1034 C C . THR A 1 129 ? -11.107 -1.299 4.437 1.00 90.50 129 THR A C 1
ATOM 1036 O O . THR A 1 129 ? -12.248 -1.271 4.897 1.00 90.50 129 THR A O 1
ATOM 1039 N N . PHE A 1 130 ? -10.051 -0.858 5.123 1.00 91.69 130 PHE A N 1
ATOM 1040 C CA . PHE A 1 130 ? -10.127 -0.315 6.474 1.00 91.69 130 PHE A CA 1
ATOM 1041 C C . PHE A 1 130 ? -11.036 0.907 6.543 1.00 91.69 130 PHE A C 1
ATOM 1043 O O . PHE A 1 130 ? -12.013 0.896 7.294 1.00 91.69 130 PHE A O 1
ATOM 1050 N N . TYR A 1 131 ? -10.773 1.933 5.735 1.00 89.19 131 TYR A N 1
ATOM 1051 C CA . TYR A 1 131 ? -11.581 3.146 5.767 1.00 89.19 131 TYR A CA 1
ATOM 1052 C C . TYR A 1 131 ? -12.984 2.914 5.198 1.00 89.19 131 TYR A C 1
ATOM 1054 O O . TYR A 1 131 ? -13.949 3.417 5.765 1.00 89.19 131 TYR A O 1
ATOM 1062 N N . HIS A 1 132 ? -13.151 2.087 4.166 1.00 86.25 132 HIS A N 1
ATOM 1063 C CA . HIS A 1 132 ? -14.479 1.707 3.683 1.00 86.25 132 HIS A CA 1
ATOM 1064 C C . HIS A 1 132 ? -15.318 1.043 4.784 1.00 86.25 132 HIS A C 1
ATOM 1066 O O . HIS A 1 132 ? -16.448 1.460 5.038 1.00 86.25 132 HIS A O 1
ATOM 1072 N N . ASN A 1 133 ? -14.758 0.053 5.485 1.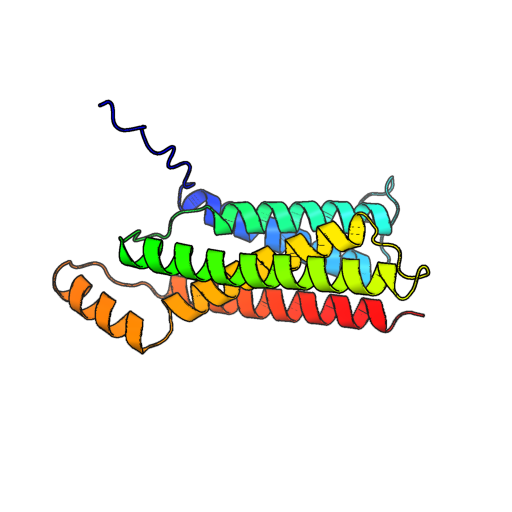00 84.38 133 ASN A N 1
ATOM 1073 C CA . ASN A 1 133 ? -15.452 -0.656 6.560 1.00 84.38 133 ASN A CA 1
ATOM 1074 C C . ASN A 1 133 ? -15.719 0.241 7.772 1.00 84.38 133 ASN A C 1
ATOM 1076 O O . ASN A 1 133 ? -16.779 0.129 8.385 1.00 84.38 133 ASN A O 1
ATOM 1080 N N . LEU A 1 134 ? -14.797 1.154 8.087 1.00 84.75 134 LEU A N 1
ATOM 1081 C CA . LEU A 1 134 ? -14.962 2.128 9.164 1.00 84.75 134 LEU A CA 1
ATOM 1082 C C . LEU A 1 134 ? -16.140 3.087 8.901 1.00 84.75 134 LEU A C 1
ATOM 1084 O O . LEU A 1 134 ? -16.830 3.478 9.841 1.00 84.75 134 LEU A O 1
ATOM 1088 N N . TYR A 1 135 ? -16.394 3.448 7.635 1.00 74.06 135 TYR A N 1
ATOM 1089 C CA . TYR A 1 135 ? -17.448 4.403 7.255 1.00 74.06 135 TYR A CA 1
ATOM 1090 C C . TYR A 1 135 ? -18.725 3.771 6.694 1.00 74.06 135 TYR A C 1
ATOM 1092 O O . TYR A 1 135 ? -19.716 4.480 6.501 1.00 74.06 135 TYR A O 1
ATOM 1100 N N . SER A 1 136 ? -18.745 2.463 6.441 1.00 79.38 136 SER A N 1
ATOM 1101 C CA . SER A 1 136 ? -19.948 1.783 5.965 1.00 79.38 136 SER A CA 1
ATOM 1102 C C . SER A 1 136 ? -21.075 1.908 7.001 1.00 79.38 136 SER A C 1
ATOM 1104 O O . SER A 1 136 ? -20.939 1.557 8.177 1.00 79.38 136 SER A O 1
ATOM 1106 N N . SER A 1 137 ? -22.206 2.465 6.554 1.00 52.31 137 SER A N 1
ATOM 1107 C CA . SER A 1 137 ? -23.270 3.063 7.379 1.00 52.31 137 SER A CA 1
ATOM 1108 C C . SER A 1 137 ? -23.917 2.132 8.412 1.00 52.31 137 SER A C 1
ATOM 1110 O O . SER A 1 137 ? -24.494 2.617 9.388 1.00 52.31 137 SER A O 1
ATOM 1112 N N . LYS A 1 138 ? -23.811 0.808 8.241 1.00 58.66 138 LYS A N 1
ATOM 1113 C CA . LYS A 1 138 ? -24.291 -0.175 9.226 1.00 58.66 138 LYS A CA 1
ATOM 1114 C C . LYS A 1 138 ? -23.461 -0.167 10.512 1.00 58.66 138 LYS A C 1
ATOM 1116 O O . LYS A 1 138 ? -24.027 -0.324 11.588 1.00 58.66 138 LYS A O 1
ATOM 1121 N N . TYR A 1 139 ? -22.153 0.061 10.415 1.00 54.78 139 TYR A N 1
ATOM 1122 C CA . TYR A 1 139 ? -21.244 0.022 11.564 1.00 54.78 139 TYR A CA 1
ATOM 1123 C C . TYR A 1 139 ? -21.117 1.386 12.237 1.00 54.78 139 TYR A C 1
ATOM 1125 O O . TYR A 1 139 ? -21.185 1.465 13.460 1.00 54.78 139 TYR A O 1
ATOM 1133 N N . TYR A 1 140 ? -21.094 2.464 11.448 1.00 54.75 140 TYR A N 1
ATOM 1134 C CA . TYR A 1 140 ? -21.087 3.840 11.951 1.00 54.75 140 TYR A CA 1
ATOM 1135 C C . TYR A 1 140 ? -22.265 4.141 12.896 1.00 54.75 140 TYR A C 1
ATOM 1137 O O . TYR A 1 140 ? -22.097 4.815 13.912 1.00 54.75 140 TYR A O 1
ATOM 1145 N N . LYS A 1 141 ? -23.457 3.598 12.604 1.00 56.34 141 LYS A N 1
ATOM 1146 C CA . LYS A 1 141 ? -24.645 3.734 13.464 1.00 56.34 141 LYS A CA 1
ATOM 1147 C C . LYS A 1 141 ? -24.513 2.976 14.791 1.00 56.34 141 LYS A C 1
ATOM 1149 O O . LYS A 1 141 ? -24.970 3.482 15.810 1.00 56.34 141 LYS A O 1
ATOM 1154 N N . ALA A 1 142 ? -23.863 1.809 14.796 1.00 55.59 142 ALA A N 1
ATOM 1155 C CA . ALA A 1 142 ? -23.596 1.052 16.021 1.00 55.59 142 ALA A CA 1
ATOM 1156 C C . ALA A 1 142 ? -22.571 1.775 16.913 1.00 55.59 142 ALA A C 1
ATOM 1158 O O . ALA A 1 142 ? -22.776 1.892 18.118 1.00 55.59 142 ALA A O 1
ATOM 1159 N N . THR A 1 143 ? -21.517 2.345 16.317 1.00 54.56 143 THR A N 1
ATOM 1160 C CA . THR A 1 143 ? -20.493 3.104 17.052 1.00 54.56 143 THR A CA 1
ATOM 1161 C C . THR A 1 143 ? -21.007 4.459 17.545 1.00 54.56 143 THR A C 1
ATOM 1163 O O . THR A 1 143 ? -20.645 4.878 18.640 1.00 54.56 143 THR A O 1
ATOM 1166 N N . GLN A 1 144 ? -21.874 5.145 16.785 1.00 56.06 144 GLN A N 1
ATOM 1167 C CA . GLN A 1 144 ? -22.544 6.354 17.275 1.00 56.06 144 GLN A CA 1
ATOM 1168 C C . GLN A 1 144 ? -23.488 6.049 18.436 1.00 56.06 144 GLN A C 1
ATOM 1170 O O . GLN A 1 144 ? -23.478 6.810 19.391 1.00 56.06 144 GLN A O 1
ATOM 1175 N N . ALA A 1 145 ? -24.244 4.944 18.413 1.00 56.84 145 ALA A N 1
ATOM 1176 C CA . ALA A 1 145 ? -25.097 4.559 19.542 1.00 56.84 145 ALA A CA 1
ATOM 1177 C C . ALA A 1 145 ? -24.281 4.365 20.840 1.00 56.84 145 ALA A C 1
ATOM 1179 O O . ALA A 1 145 ? -24.710 4.793 21.915 1.00 56.84 145 ALA A O 1
ATOM 1180 N N . GLU A 1 146 ? -23.071 3.808 20.725 1.00 54.47 146 GLU A N 1
ATOM 1181 C CA . GLU A 1 146 ? -22.089 3.687 21.812 1.00 54.47 146 GLU A CA 1
ATOM 1182 C C . GLU A 1 146 ? -21.470 5.042 22.221 1.00 54.47 146 GLU A C 1
ATOM 1184 O O . GLU A 1 146 ? -21.302 5.313 23.412 1.00 54.47 146 GLU A O 1
ATOM 1189 N N . SER A 1 147 ? -21.184 5.940 21.269 1.00 52.59 147 SER A N 1
ATOM 1190 C CA . SER A 1 147 ? -20.614 7.271 21.547 1.00 52.59 147 SER A CA 1
ATOM 1191 C C . SER A 1 147 ? -21.641 8.318 22.002 1.00 52.59 147 SER A C 1
ATOM 1193 O O . SER A 1 147 ? -21.278 9.292 22.654 1.00 52.59 147 SER A O 1
ATOM 1195 N N . THR A 1 148 ? -22.943 8.128 21.780 1.00 50.91 148 THR A N 1
ATOM 1196 C CA . THR A 1 148 ? -23.973 8.942 22.452 1.00 50.91 148 THR A CA 1
ATOM 1197 C C . THR A 1 148 ? -23.993 8.709 23.963 1.00 50.91 148 THR A C 1
ATOM 1199 O O . THR A 1 148 ? -24.397 9.604 24.701 1.00 50.91 148 THR A O 1
ATOM 1202 N N . LYS A 1 149 ? -23.505 7.554 24.447 1.00 51.22 149 LYS A N 1
ATOM 1203 C CA . LYS A 1 149 ? -23.268 7.322 25.884 1.00 51.22 149 LYS A CA 1
ATOM 1204 C C . LYS A 1 149 ? -21.954 7.940 26.375 1.00 51.22 149 LYS A C 1
ATOM 1206 O O . LYS A 1 149 ? -21.904 8.430 27.496 1.00 51.22 149 LYS A O 1
ATOM 1211 N N . ASN A 1 150 ? -20.924 7.983 25.531 1.00 47.81 150 ASN A N 1
ATOM 1212 C CA . ASN A 1 150 ? -19.620 8.583 25.827 1.00 47.81 150 ASN A CA 1
ATOM 1213 C C . ASN A 1 150 ? -19.346 9.725 24.842 1.00 47.81 150 ASN A C 1
ATOM 1215 O O . ASN A 1 150 ? -18.854 9.420 23.764 1.00 47.81 150 ASN A O 1
ATOM 1219 N N . LYS A 1 151 ? -19.653 10.992 25.200 1.00 43.69 151 LYS A N 1
ATOM 1220 C CA . LYS A 1 151 ? -19.531 12.254 24.409 1.00 43.69 151 LYS A CA 1
ATOM 1221 C C . LYS A 1 151 ? -18.257 12.382 23.537 1.00 43.69 151 LYS A C 1
ATOM 1223 O O . LYS A 1 151 ? -17.415 13.250 23.752 1.00 43.69 151 LYS A O 1
ATOM 1228 N N . ILE A 1 152 ? -18.110 11.557 22.514 1.00 49.53 152 ILE A N 1
ATOM 1229 C CA . ILE A 1 152 ? -16.962 11.536 21.617 1.00 49.53 152 ILE A CA 1
ATOM 1230 C C . ILE A 1 152 ? -17.524 11.866 20.241 1.00 49.53 152 ILE A C 1
ATOM 1232 O O . ILE A 1 152 ? -18.082 11.019 19.540 1.00 49.53 152 ILE A O 1
ATOM 1236 N N . GLY A 1 153 ? -17.433 13.150 19.894 1.00 47.12 153 GLY A N 1
ATOM 1237 C CA . GLY A 1 153 ? -17.840 13.672 18.597 1.00 47.12 153 GLY A CA 1
ATOM 1238 C C . GLY A 1 153 ? -16.964 13.091 17.490 1.00 47.12 153 GLY A C 1
ATOM 1239 O O . GLY A 1 153 ? -15.746 13.283 17.472 1.00 47.12 153 GLY A O 1
ATOM 1240 N N . TYR A 1 154 ? -17.584 12.371 16.559 1.00 49.94 154 TYR A N 1
ATOM 1241 C CA . TYR A 1 154 ? -16.911 11.851 15.375 1.00 49.94 154 TYR A CA 1
ATOM 1242 C C . TYR A 1 154 ? -16.760 12.990 14.348 1.00 49.94 154 TYR A C 1
ATOM 1244 O O . TYR A 1 154 ? -17.741 13.452 13.771 1.00 49.94 154 TYR A O 1
ATOM 1252 N N . ASN A 1 155 ? -15.534 13.498 14.188 1.00 51.31 155 ASN A N 1
ATOM 1253 C CA . ASN A 1 155 ? -15.230 14.763 13.502 1.00 51.31 155 ASN A CA 1
ATOM 1254 C C . ASN A 1 155 ? -15.092 14.622 11.968 1.00 51.31 155 ASN A C 1
ATOM 1256 O O . ASN A 1 155 ? -14.600 13.605 11.483 1.00 51.31 155 ASN A O 1
ATOM 1260 N N . SER A 1 156 ? -15.412 15.681 11.213 1.00 53.84 156 SER A N 1
ATOM 1261 C CA . SER A 1 156 ? -15.354 15.799 9.737 1.00 53.84 156 SER A CA 1
ATOM 1262 C C . SER A 1 156 ? -14.000 15.446 9.095 1.00 53.84 156 SER A C 1
ATOM 1264 O O . SER A 1 156 ? -13.962 15.017 7.942 1.00 53.84 156 SER A O 1
ATOM 1266 N N . SER A 1 157 ? -12.905 15.536 9.858 1.00 54.41 157 SER A N 1
ATOM 1267 C CA . SER A 1 157 ? -11.537 15.152 9.464 1.00 54.41 157 SER A CA 1
ATOM 1268 C C . SER A 1 157 ? -11.405 13.712 8.944 1.00 54.41 157 SER A C 1
ATOM 1270 O O . SER A 1 157 ? -10.440 13.407 8.253 1.00 54.41 157 SER A O 1
ATOM 1272 N N . THR A 1 158 ? -12.350 12.834 9.275 1.00 56.66 158 THR A N 1
ATOM 1273 C CA . THR A 1 158 ? -12.336 11.403 8.937 1.00 56.66 158 THR A CA 1
ATOM 1274 C C . THR A 1 158 ? -12.844 11.109 7.514 1.00 56.66 158 THR A C 1
ATOM 1276 O O . THR A 1 158 ? -12.284 10.268 6.809 1.00 56.66 158 THR A O 1
ATOM 1279 N N . LYS A 1 159 ? -13.823 11.879 7.013 1.00 63.66 159 LYS A N 1
ATOM 1280 C CA . LYS A 1 159 ? -14.290 11.799 5.610 1.00 63.66 159 LYS A CA 1
ATOM 1281 C C . LYS A 1 159 ? -13.215 12.240 4.614 1.00 63.66 159 LYS A C 1
ATOM 1283 O O . LYS A 1 159 ? -13.101 11.664 3.536 1.00 63.66 159 LYS A O 1
ATOM 1288 N N . ILE A 1 160 ? -12.409 13.229 5.006 1.00 64.69 160 ILE A N 1
ATOM 1289 C CA . ILE A 1 160 ? -11.255 13.707 4.232 1.00 64.69 160 ILE A CA 1
ATOM 1290 C C . ILE A 1 160 ? -10.243 12.573 4.045 1.00 64.69 160 ILE A C 1
ATOM 1292 O O . ILE A 1 160 ? -9.708 12.404 2.954 1.00 64.69 160 ILE A O 1
ATOM 1296 N N . THR A 1 161 ? -10.027 11.745 5.075 1.00 62.41 161 THR A N 1
ATOM 1297 C CA . THR A 1 161 ? -9.096 10.615 4.990 1.00 62.41 161 THR A CA 1
ATOM 1298 C C . THR A 1 161 ? -9.580 9.561 3.994 1.00 62.41 161 THR A C 1
ATOM 1300 O O . THR A 1 161 ? -8.785 9.090 3.193 1.00 62.41 161 THR A O 1
ATOM 1303 N N . LEU A 1 162 ? -10.878 9.228 3.969 1.00 67.31 162 LEU A N 1
ATOM 1304 C CA . LEU A 1 162 ? -11.425 8.311 2.958 1.00 67.31 162 LEU A CA 1
ATOM 1305 C C . LEU A 1 162 ? -11.252 8.868 1.541 1.00 67.31 162 LEU A C 1
ATOM 1307 O O . LEU A 1 162 ? -10.760 8.160 0.668 1.00 67.31 162 LEU A O 1
ATOM 1311 N N . ALA A 1 163 ? -11.627 10.133 1.327 1.00 69.19 163 ALA A N 1
ATOM 1312 C CA . ALA A 1 163 ? -11.479 10.789 0.030 1.00 69.19 163 ALA A CA 1
ATOM 1313 C C . ALA A 1 163 ? -10.019 10.766 -0.449 1.00 69.19 163 ALA A C 1
ATOM 1315 O O . ALA A 1 163 ? -9.764 10.468 -1.613 1.00 69.19 163 ALA A O 1
ATOM 1316 N N . PHE A 1 164 ? -9.069 10.994 0.463 1.00 71.94 164 PHE A N 1
ATOM 1317 C CA . PHE A 1 164 ? -7.642 10.912 0.175 1.00 71.94 164 PHE A CA 1
ATOM 1318 C C . PHE A 1 164 ? -7.226 9.533 -0.358 1.00 71.94 164 PHE A C 1
ATOM 1320 O O . PHE A 1 164 ? -6.576 9.473 -1.397 1.00 71.94 164 PHE A O 1
ATOM 1327 N N . TYR A 1 165 ? -7.631 8.422 0.274 1.00 69.38 165 TYR A N 1
ATOM 1328 C CA . TYR A 1 165 ? -7.252 7.091 -0.235 1.00 69.38 165 TYR A CA 1
ATOM 1329 C C . TYR A 1 165 ? -7.931 6.735 -1.544 1.00 69.38 165 TYR A C 1
ATOM 1331 O O . TYR A 1 165 ? -7.312 6.073 -2.370 1.00 69.38 165 TYR A O 1
ATOM 1339 N N . THR A 1 166 ? -9.170 7.174 -1.763 1.00 71.12 166 THR A N 1
ATOM 1340 C CA . THR A 1 166 ? -9.830 6.977 -3.056 1.00 71.12 166 THR A CA 1
ATOM 1341 C C . THR A 1 166 ? -9.077 7.720 -4.158 1.00 71.12 166 THR A C 1
ATOM 1343 O O . THR A 1 166 ? -8.815 7.146 -5.210 1.00 71.12 166 THR A O 1
ATOM 1346 N N . ILE A 1 167 ? -8.658 8.964 -3.900 1.00 73.12 167 ILE A N 1
ATOM 1347 C CA . ILE A 1 167 ? -7.836 9.743 -4.836 1.00 73.12 167 ILE A CA 1
ATOM 1348 C C . ILE A 1 167 ? -6.478 9.069 -5.051 1.00 73.12 167 ILE A C 1
ATOM 1350 O O . ILE A 1 167 ? -6.067 8.912 -6.195 1.00 73.12 167 ILE A O 1
ATOM 1354 N N . ALA A 1 168 ? -5.804 8.617 -3.989 1.00 68.00 168 ALA A N 1
ATOM 1355 C CA . ALA A 1 168 ? -4.523 7.918 -4.093 1.00 68.00 168 ALA A CA 1
ATOM 1356 C C . ALA A 1 168 ? -4.647 6.611 -4.895 1.00 68.00 168 ALA A C 1
ATOM 1358 O O . ALA A 1 168 ? -3.809 6.321 -5.743 1.00 68.00 168 ALA A O 1
ATOM 1359 N N . ALA A 1 169 ? -5.723 5.850 -4.692 1.00 73.56 169 ALA A N 1
ATOM 1360 C CA . ALA A 1 169 ? -6.000 4.635 -5.449 1.00 73.56 169 ALA A CA 1
ATOM 1361 C C . ALA A 1 169 ? -6.243 4.925 -6.938 1.00 73.56 169 ALA A C 1
ATOM 1363 O O . ALA A 1 169 ? -5.691 4.233 -7.790 1.00 73.56 169 ALA A O 1
ATOM 1364 N N . ILE A 1 170 ? -7.014 5.971 -7.257 1.00 76.12 170 ILE A N 1
ATOM 1365 C CA . ILE A 1 170 ? -7.242 6.415 -8.641 1.00 76.12 170 ILE A CA 1
ATOM 1366 C C . ILE A 1 170 ? -5.930 6.886 -9.277 1.00 76.12 170 ILE A C 1
ATOM 1368 O O . ILE A 1 170 ? -5.613 6.483 -10.391 1.00 76.12 170 ILE A O 1
ATOM 1372 N N . ALA A 1 171 ? -5.144 7.696 -8.567 1.00 70.56 171 ALA A N 1
ATOM 1373 C CA . ALA A 1 171 ? -3.839 8.176 -9.010 1.00 70.56 171 ALA A CA 1
ATOM 1374 C C . ALA A 1 171 ? -2.895 7.022 -9.369 1.00 70.56 171 ALA A C 1
ATOM 1376 O O . ALA A 1 171 ? -2.263 7.036 -10.424 1.00 70.56 171 ALA A O 1
ATOM 1377 N N . ILE A 1 172 ? -2.838 5.999 -8.518 1.00 72.50 172 ILE A N 1
ATOM 1378 C CA . ILE A 1 172 ? -2.009 4.816 -8.744 1.00 72.50 172 ILE A CA 1
ATOM 1379 C C . ILE A 1 172 ? -2.540 4.006 -9.930 1.00 72.50 172 ILE A C 1
ATOM 1381 O O . ILE A 1 172 ? -1.755 3.621 -10.790 1.00 72.50 172 ILE A O 1
ATOM 1385 N N . ALA A 1 173 ? -3.859 3.831 -10.055 1.00 72.06 173 ALA A N 1
ATOM 1386 C CA . ALA A 1 173 ? -4.460 3.175 -11.217 1.00 72.06 173 ALA A CA 1
ATOM 1387 C C . ALA A 1 173 ? -4.138 3.902 -12.536 1.00 72.06 173 ALA A C 1
ATOM 1389 O O . ALA A 1 173 ? -3.804 3.260 -13.532 1.00 72.06 173 ALA A O 1
ATOM 1390 N N . ILE A 1 174 ? -4.174 5.240 -12.535 1.00 73.38 174 ILE A N 1
ATOM 1391 C CA . ILE A 1 174 ? -3.768 6.067 -13.678 1.00 73.38 174 ILE A CA 1
ATOM 1392 C C . ILE A 1 174 ? -2.282 5.858 -13.987 1.00 73.38 174 ILE A C 1
ATOM 1394 O O . ILE A 1 174 ? -1.936 5.662 -15.149 1.00 73.38 174 ILE A O 1
ATOM 1398 N N . MET A 1 175 ? -1.402 5.845 -12.979 1.00 70.00 175 MET A N 1
ATOM 1399 C CA . MET A 1 175 ? 0.028 5.598 -13.205 1.00 70.00 175 MET A CA 1
ATOM 1400 C C . MET A 1 175 ? 0.290 4.225 -13.834 1.00 70.00 175 MET A C 1
ATOM 1402 O O . MET A 1 175 ? 1.095 4.137 -14.757 1.00 70.00 175 MET A O 1
ATOM 1406 N N . ILE A 1 176 ? -0.430 3.179 -13.416 1.00 66.75 176 ILE A N 1
ATOM 1407 C CA . ILE A 1 176 ? -0.340 1.845 -14.036 1.00 66.75 176 ILE A CA 1
ATOM 1408 C C . ILE A 1 176 ? -0.801 1.890 -15.489 1.00 66.75 176 ILE A C 1
ATOM 1410 O O . ILE A 1 176 ? -0.114 1.375 -16.366 1.00 66.75 176 ILE A O 1
ATOM 1414 N N . ALA A 1 177 ? -1.944 2.520 -15.767 1.00 68.69 177 ALA A N 1
ATOM 1415 C CA . ALA A 1 177 ? -2.438 2.653 -17.134 1.00 68.69 177 ALA A CA 1
ATOM 1416 C C . ALA A 1 177 ? -1.409 3.373 -18.025 1.00 68.69 177 ALA A C 1
ATOM 1418 O O . ALA A 1 177 ? -1.129 2.925 -19.134 1.00 68.69 177 ALA A O 1
ATOM 1419 N N . LEU A 1 178 ? -0.764 4.424 -17.509 1.00 66.50 178 LEU A N 1
ATOM 1420 C CA . LEU A 1 178 ? 0.330 5.132 -18.184 1.00 66.50 178 LEU A CA 1
ATOM 1421 C C . LEU A 1 178 ? 1.624 4.307 -18.308 1.00 66.50 178 LEU A C 1
ATOM 1423 O O . LEU A 1 178 ? 2.469 4.615 -19.151 1.00 66.50 178 LEU A O 1
ATOM 1427 N N . MET A 1 179 ? 1.832 3.289 -17.471 1.00 62.03 179 MET A N 1
ATOM 1428 C CA . MET A 1 179 ? 2.921 2.322 -17.639 1.00 62.03 179 MET A CA 1
ATOM 1429 C C . MET A 1 179 ? 2.615 1.320 -18.749 1.00 62.03 179 MET A C 1
ATOM 1431 O O . MET A 1 179 ? 3.492 1.055 -19.560 1.00 62.03 179 MET A O 1
ATOM 1435 N N . LEU A 1 180 ? 1.378 0.824 -18.826 1.00 63.00 180 LEU A N 1
ATOM 1436 C CA . LEU A 1 180 ? 0.960 -0.159 -19.831 1.00 63.00 180 LEU A CA 1
ATOM 1437 C C . LEU A 1 180 ? 0.807 0.427 -21.245 1.00 63.00 180 LEU A C 1
ATOM 1439 O O . LEU A 1 180 ? 0.883 -0.315 -22.218 1.00 63.00 180 LEU A O 1
ATOM 1443 N N . LEU A 1 181 ? 0.568 1.738 -21.367 1.00 66.25 181 LEU A N 1
ATOM 1444 C CA . LEU A 1 181 ? 0.356 2.422 -22.651 1.00 66.25 181 LEU A CA 1
ATOM 1445 C C . LEU A 1 181 ? 1.641 2.940 -23.320 1.00 66.25 181 LEU A C 1
ATOM 1447 O O . LEU A 1 181 ? 1.577 3.372 -24.471 1.00 66.25 181 LEU A O 1
ATOM 1451 N N . ARG A 1 182 ? 2.790 2.948 -22.628 1.00 49.66 182 ARG A N 1
ATOM 1452 C CA . ARG A 1 182 ? 4.072 3.380 -23.215 1.00 49.66 182 ARG A CA 1
ATOM 1453 C C . ARG A 1 182 ? 4.753 2.142 -23.840 1.00 49.66 182 ARG A C 1
ATOM 1455 O O . ARG A 1 182 ? 5.019 1.210 -23.082 1.00 49.66 182 ARG A O 1
ATOM 1462 N N . PRO A 1 183 ? 4.960 2.104 -25.173 1.00 44.62 183 PRO A N 1
ATOM 1463 C CA . PRO A 1 183 ? 5.604 0.985 -25.867 1.00 44.62 183 PRO A CA 1
ATOM 1464 C C . PRO A 1 183 ? 7.086 0.835 -25.510 1.00 44.62 183 PRO A C 1
ATOM 1466 O O . PRO A 1 183 ? 7.704 1.845 -25.093 1.00 44.62 183 PRO A O 1
#

Radius of gyration: 19.16 Å; chains: 1; bounding box: 48×38×60 Å

pLDDT: mean 79.07, std 15.07, range [40.62, 95.81]

Secondary structure (DSSP, 8-state):
---------PBPHHHHHHHHHHHHHHHHHHHHHHHH---SSTTS-HHHHHHHHHHHHHHHHHHHHTBPPSS--HHHHHHHHHHHHHHHHHHHHHHHHHHHHHHH-TT----HHHHHHHHHHHHHHHHHHHHHHHH-HHHHHHHHHHHTTTT----THHHHHHHHHHHHHHHHHHHHHHHHT--

Sequence (183 aa):
MNTMKQLNIILNYQMKIVGIILSTISLIVMMIVRISDMSVIERLTNTQQYTLFEWGMIFGLYIIAFSKEKNDSDHIKLVRQKSFQTAFLFSHGLLLALIFASNIKPSIILSAYDLLSISSYSIILYLLTFYHNLYSSKYYKATQAESTKNKIGYNSSTKITLAFYTIAAIAIAIMIALMLLRP

Foldseek 3Di:
DDPDPPPLPQAEPVLLVVLLVQLVVLLVVLVCCLPVVDDPPPVDHSVRSNVVSLVSNLVSLVSNLRHADPDHDVVLVVLLVVLLVVLVVVLVVVVVVLVVVCVVPVVSDDDPVNVSVSSVSSSLSSQQSSLCVVPVPVVVVVVVVVCVVVVDDPDPVSVVSNVSSVVVVVSVVVVVVSVVPDD